Protein AF-0000000080670006 (afdb_homodimer)

Radius of gyration: 18.76 Å; Cα contacts (8 Å, |Δi|>4): 335; chains: 2; bounding box: 31×51×43 Å

Nearest PDB structures (foldseek):
  4nzm-assembly1_A  TM=7.160E-01  e=1.626E-05  Homo sapiens
  3pt6-assembly1_A  TM=3.285E-01  e=5.096E+00  Mus musculus
  4nzm-assembly1_A  TM=7.163E-01  e=2.096E-05  Homo sapiens
  3pt6-assembly1_A  TM=3.285E-01  e=4.769E+00  Mus musculus

Solvent-accessible surface area (backbone atoms only — not comparable to full-atom values): 10407 Å² total; per-residue (Å²): 114,93,53,75,86,59,72,76,62,48,29,33,36,28,40,61,58,58,43,67,51,65,33,30,46,64,52,44,51,48,52,35,51,77,69,70,44,92,63,44,61,66,39,75,42,38,47,88,44,87,97,43,78,61,49,50,73,49,83,55,96,61,31,36,27,46,68,82,42,78,45,52,56,50,30,33,39,31,44,37,41,56,83,49,80,70,64,46,77,43,114,116,100,51,79,79,61,71,75,62,46,31,32,38,27,40,61,58,59,43,67,53,64,33,30,45,64,52,45,50,48,53,34,51,76,68,69,42,91,62,43,60,65,40,76,43,37,48,88,44,89,98,43,77,60,50,50,73,49,82,55,95,61,33,36,27,47,68,81,42,75,46,52,54,50,32,32,40,32,44,38,41,54,84,49,81,72,64,46,77,44,113

Structure (mmCIF, N/CA/C/O backbone):
data_AF-0000000080670006-model_v1
#
loop_
_entity.id
_entity.type
_entity.pdbx_description
1 polymer 'Uncharacterized protein'
#
loop_
_atom_site.group_PDB
_atom_site.id
_atom_site.type_symbol
_atom_site.label_atom_id
_atom_site.label_alt_id
_atom_site.label_comp_id
_atom_site.label_asym_id
_atom_site.label_entity_id
_atom_site.label_seq_id
_atom_site.pdbx_PDB_ins_code
_atom_site.Cartn_x
_atom_site.Cartn_y
_atom_site.Cartn_z
_atom_site.occupancy
_atom_site.B_iso_or_equiv
_atom_site.auth_seq_id
_atom_site.auth_comp_id
_atom_site.auth_asym_id
_atom_site.auth_atom_id
_atom_site.pdbx_PDB_model_num
ATOM 1 N N . ALA A 1 1 ? 10.094 -16.891 -19.219 1 38.69 1 ALA A N 1
ATOM 2 C CA . ALA A 1 1 ? 9.969 -17.719 -18.016 1 38.69 1 ALA A CA 1
ATOM 3 C C . ALA A 1 1 ? 9.977 -16.859 -16.75 1 38.69 1 ALA A C 1
ATOM 5 O O . ALA A 1 1 ? 10.508 -15.734 -16.766 1 38.69 1 ALA A O 1
ATOM 6 N N . ILE A 1 2 ? 8.773 -16.656 -16.031 1 47.5 2 ILE A N 1
ATOM 7 C CA . ILE A 1 2 ? 9.055 -16.172 -14.672 1 47.5 2 ILE A CA 1
ATOM 8 C C . ILE A 1 2 ? 10.438 -16.641 -14.234 1 47.5 2 ILE A C 1
ATOM 10 O O . ILE A 1 2 ? 10.648 -17.828 -14 1 47.5 2 ILE A O 1
ATOM 14 N N . GLU A 1 3 ? 11.312 -16.391 -15.258 1 45.56 3 GLU A N 1
ATOM 15 C CA . GLU A 1 3 ? 12.641 -17 -15.164 1 45.56 3 GLU A CA 1
ATOM 16 C C . GLU A 1 3 ? 12.93 -17.469 -13.742 1 45.56 3 GLU A C 1
ATOM 18 O O . GLU A 1 3 ? 12.211 -17.125 -12.805 1 45.56 3 GLU A O 1
ATOM 23 N N . TYR A 1 4 ? 14.523 -17.406 -13.602 1 36.16 4 TYR A N 1
ATOM 24 C CA . TYR A 1 4 ? 15.344 -17.969 -12.539 1 36.16 4 TYR A CA 1
ATOM 25 C C . TYR A 1 4 ? 14.742 -17.672 -11.172 1 36.16 4 TYR A C 1
ATOM 27 O O . TYR A 1 4 ? 14.055 -16.656 -10.992 1 36.16 4 TYR A O 1
ATOM 35 N N . ALA A 1 5 ? 14.578 -18.594 -10.289 1 42.81 5 ALA A N 1
ATOM 36 C CA . ALA A 1 5 ? 14.289 -18.578 -8.859 1 42.81 5 ALA A CA 1
ATOM 37 C C . ALA A 1 5 ? 14.758 -17.266 -8.219 1 42.81 5 ALA A C 1
ATOM 39 O O . ALA A 1 5 ? 15.961 -17.031 -8.07 1 42.81 5 ALA A O 1
ATOM 40 N N . LYS A 1 6 ? 14.227 -16.156 -8.75 1 47.59 6 LYS A N 1
ATOM 41 C CA . LYS A 1 6 ? 14.391 -15.078 -7.766 1 47.59 6 LYS A CA 1
ATOM 42 C C . LYS A 1 6 ? 14.406 -15.641 -6.344 1 47.59 6 LYS A C 1
ATOM 44 O O . LYS A 1 6 ? 13.781 -16.672 -6.07 1 47.59 6 LYS A O 1
ATOM 49 N N . LEU A 1 7 ? 15.18 -15.07 -5.621 1 51.19 7 LEU A N 1
ATOM 50 C CA . LEU A 1 7 ? 15.32 -15.484 -4.23 1 51.19 7 LEU A CA 1
ATOM 51 C C . LEU A 1 7 ? 13.961 -15.828 -3.625 1 51.19 7 LEU A C 1
ATOM 53 O O . LEU A 1 7 ? 12.93 -15.344 -4.098 1 51.19 7 LEU A O 1
ATOM 57 N N . ARG A 1 8 ? 13.867 -16.859 -2.775 1 61.69 8 ARG A N 1
ATOM 58 C CA . ARG A 1 8 ? 13.023 -17.562 -1.811 1 61.69 8 ARG A CA 1
ATOM 59 C C . ARG A 1 8 ? 11.992 -16.625 -1.196 1 61.69 8 ARG A C 1
ATOM 61 O O . ARG A 1 8 ? 11.273 -17 -0.271 1 61.69 8 ARG A O 1
ATOM 68 N N . GLN A 1 9 ? 11.867 -15.445 -1.833 1 79.12 9 GLN A N 1
ATOM 69 C CA . GLN A 1 9 ? 10.906 -14.633 -1.09 1 79.12 9 GLN A CA 1
ATOM 70 C C . GLN A 1 9 ? 9.531 -14.664 -1.751 1 79.12 9 GLN A C 1
ATOM 72 O O . GLN A 1 9 ? 9.43 -14.609 -2.979 1 79.12 9 GLN A O 1
ATOM 77 N N . PRO A 1 10 ? 8.547 -14.836 -1.015 1 90.62 10 PRO A N 1
ATOM 78 C CA . PRO A 1 10 ? 7.172 -14.844 -1.525 1 90.62 10 PRO A CA 1
ATOM 79 C C . PRO A 1 10 ? 6.797 -13.539 -2.223 1 90.62 10 PRO A C 1
ATOM 81 O O . PRO A 1 10 ? 7.395 -12.492 -1.952 1 90.62 10 PRO A O 1
ATOM 84 N N . TYR A 1 11 ? 5.875 -13.617 -3.156 1 92.81 11 TYR A N 1
ATOM 85 C CA . TYR A 1 11 ? 5.402 -12.445 -3.875 1 92.81 11 TYR A CA 1
ATOM 86 C C . TYR A 1 11 ? 3.936 -12.594 -4.258 1 92.81 11 TYR A C 1
ATOM 88 O O . TYR A 1 11 ? 3.33 -13.641 -4.031 1 92.81 11 TYR A O 1
ATOM 96 N N . ILE A 1 12 ? 3.387 -11.469 -4.75 1 92.94 12 ILE A N 1
ATOM 97 C CA . ILE A 1 12 ? 1.998 -11.43 -5.191 1 92.94 12 ILE A CA 1
ATOM 98 C C . ILE A 1 12 ? 1.943 -11.188 -6.699 1 92.94 12 ILE A C 1
ATOM 100 O O . ILE A 1 12 ? 2.744 -10.43 -7.242 1 92.94 12 ILE A O 1
ATOM 104 N N . ILE A 1 13 ? 1.002 -11.914 -7.305 1 92.56 13 ILE A N 1
ATOM 105 C CA . ILE A 1 13 ? 0.663 -11.672 -8.703 1 92.56 13 ILE A CA 1
ATOM 106 C C . ILE A 1 13 ? -0.721 -11.039 -8.797 1 92.56 13 ILE A C 1
ATOM 108 O O . ILE A 1 13 ? -1.668 -11.5 -8.156 1 92.56 13 ILE A O 1
ATOM 112 N N . ASN A 1 14 ? -0.832 -9.953 -9.469 1 92.5 14 ASN A N 1
ATOM 113 C CA . ASN A 1 14 ? -2.178 -9.422 -9.648 1 92.5 14 ASN A CA 1
ATOM 114 C C . ASN A 1 14 ? -2.354 -8.797 -11.031 1 92.5 14 ASN A C 1
ATOM 116 O O . ASN A 1 14 ? -1.371 -8.469 -11.695 1 92.5 14 ASN A O 1
ATOM 120 N N . ASN A 1 15 ? -3.572 -8.82 -11.492 1 88.38 15 ASN A N 1
ATOM 121 C CA . ASN A 1 15 ? -3.881 -8.156 -12.75 1 88.38 15 ASN A CA 1
ATOM 122 C C . ASN A 1 15 ? -3.709 -6.648 -12.656 1 88.38 15 ASN A C 1
ATOM 124 O O . ASN A 1 15 ? -3.557 -6.105 -11.555 1 88.38 15 ASN A O 1
ATOM 128 N N . LEU A 1 16 ? -3.697 -6.004 -13.797 1 84.25 16 LEU A N 1
ATOM 129 C CA . LEU A 1 16 ? -3.473 -4.566 -13.836 1 84.25 16 LEU A CA 1
ATOM 130 C C . LEU A 1 16 ? -4.738 -3.807 -13.445 1 84.25 16 LEU A C 1
ATOM 132 O O . LEU A 1 16 ? -4.668 -2.658 -13.008 1 84.25 16 LEU A O 1
ATOM 136 N N . GLU A 1 17 ? -5.789 -4.551 -13.555 1 81.25 17 GLU A N 1
ATOM 137 C CA . GLU A 1 17 ? -7.047 -3.883 -13.242 1 81.25 17 GLU A CA 1
ATOM 138 C C . GLU A 1 17 ? -7.113 -3.504 -11.766 1 81.25 17 GLU A C 1
ATOM 140 O O . GLU A 1 17 ? -6.75 -4.297 -10.891 1 81.25 17 GLU A O 1
ATOM 145 N N . ARG A 1 18 ? -7.523 -2.354 -11.398 1 80.31 18 ARG A N 1
ATOM 146 C CA . ARG A 1 18 ? -7.73 -1.846 -10.047 1 80.31 18 ARG A CA 1
ATOM 147 C C . ARG A 1 18 ? -6.402 -1.679 -9.312 1 80.31 18 ARG A C 1
ATOM 149 O O . ARG A 1 18 ? -6.379 -1.339 -8.133 1 80.31 18 ARG A O 1
ATOM 156 N N . GLN A 1 19 ? -5.32 -2.082 -9.992 1 80 19 GLN A N 1
ATOM 157 C CA . GLN A 1 19 ? -4 -1.913 -9.391 1 80 19 GLN A CA 1
ATOM 158 C C . GLN A 1 19 ? -3.732 -0.449 -9.055 1 80 19 GLN A C 1
ATOM 160 O O . GLN A 1 19 ? -3.221 -0.138 -7.977 1 80 19 GLN A O 1
ATOM 165 N N . TYR A 1 20 ? -4.246 0.38 -9.844 1 75.75 20 TYR A N 1
ATOM 166 C CA . TYR A 1 20 ? -3.906 1.795 -9.734 1 75.75 20 TYR A CA 1
ATOM 167 C C . TYR A 1 20 ? -4.617 2.434 -8.547 1 75.75 20 TYR A C 1
ATOM 169 O O . TYR A 1 20 ? -4.125 3.408 -7.973 1 75.75 20 TYR A O 1
ATOM 177 N N . ASP A 1 21 ? -5.711 1.824 -8.148 1 75.56 21 ASP A N 1
ATOM 178 C CA . ASP A 1 21 ? -6.453 2.34 -7 1 75.56 21 ASP A CA 1
ATOM 179 C C . ASP A 1 21 ? -5.668 2.145 -5.703 1 75.56 21 ASP A C 1
ATOM 181 O O . ASP A 1 21 ? -5.801 2.936 -4.766 1 75.56 21 ASP A O 1
ATOM 185 N N . LEU A 1 22 ? -4.859 1.175 -5.762 1 78.5 22 LEU A N 1
ATOM 186 C CA . LEU A 1 22 ? -4.141 0.814 -4.543 1 78.5 22 LEU A CA 1
ATOM 187 C C . LEU A 1 22 ? -2.83 1.586 -4.438 1 78.5 22 LEU A C 1
ATOM 189 O O . LEU A 1 22 ? -2.201 1.604 -3.375 1 78.5 22 LEU A O 1
ATOM 193 N N . LEU A 1 23 ? -2.592 2.373 -5.527 1 79.38 23 LEU A N 1
ATOM 194 C CA . LEU A 1 23 ? -1.33 3.104 -5.539 1 79.38 23 LEU A CA 1
ATOM 195 C C . LEU A 1 23 ? -1.487 4.473 -4.883 1 79.38 23 LEU A C 1
ATOM 197 O O . LEU A 1 23 ? -0.495 5.121 -4.547 1 79.38 23 LEU A O 1
ATOM 201 N N . ASP A 1 24 ? -2.715 4.824 -4.715 1 86.25 24 ASP A N 1
ATOM 202 C CA . ASP A 1 24 ? -3.025 6.094 -4.062 1 86.25 24 ASP A CA 1
ATOM 203 C C . ASP A 1 24 ? -3.432 5.879 -2.607 1 86.25 24 ASP A C 1
ATOM 205 O O . ASP A 1 24 ? -4.516 5.363 -2.33 1 86.25 24 ASP A O 1
ATOM 209 N N . ARG A 1 25 ? -2.648 6.344 -1.81 1 87.5 25 ARG A N 1
ATOM 210 C CA . ARG A 1 25 ? -2.867 6.09 -0.389 1 87.5 25 ARG A CA 1
ATOM 211 C C . ARG A 1 25 ? -4.164 6.734 0.088 1 87.5 25 ARG A C 1
ATOM 213 O O . ARG A 1 25 ? -4.797 6.246 1.025 1 87.5 25 ARG A O 1
ATOM 220 N N . ARG A 1 26 ? -4.605 7.844 -0.497 1 88 26 ARG A N 1
ATOM 221 C CA . ARG A 1 26 ? -5.863 8.469 -0.107 1 88 26 ARG A CA 1
ATOM 222 C C . ARG A 1 26 ? -7.043 7.539 -0.367 1 88 26 ARG A C 1
ATOM 224 O O . ARG A 1 26 ? -7.941 7.418 0.47 1 88 26 ARG A O 1
ATOM 231 N N . THR A 1 27 ? -6.863 6.941 -1.511 1 85.12 27 THR A N 1
ATOM 232 C CA . THR A 1 27 ? -7.926 6.02 -1.891 1 85.12 27 THR A CA 1
ATOM 233 C C . THR A 1 27 ? -7.961 4.816 -0.949 1 85.12 27 THR A C 1
ATOM 235 O O . THR A 1 27 ? -9.031 4.398 -0.508 1 85.12 27 THR A O 1
ATOM 238 N N . VAL A 1 28 ? -6.781 4.297 -0.711 1 84.5 28 VAL A N 1
ATOM 239 C CA . VAL A 1 28 ? -6.715 3.137 0.173 1 84.5 28 VAL A CA 1
ATOM 240 C C . VAL A 1 28 ? -7.301 3.494 1.537 1 84.5 28 VAL A C 1
ATOM 242 O O . VAL A 1 28 ? -8.164 2.779 2.055 1 84.5 28 VAL A O 1
ATOM 245 N N . PHE A 1 29 ? -6.93 4.633 2.096 1 88.88 29 PHE A N 1
ATOM 246 C CA . PHE A 1 29 ? -7.402 5.031 3.416 1 88.88 29 PHE A CA 1
ATOM 247 C C . PHE A 1 29 ? -8.898 5.324 3.389 1 88.88 29 PHE A C 1
ATOM 249 O O . PHE A 1 29 ? -9.609 5.051 4.359 1 88.88 29 PHE A O 1
ATOM 256 N N . LYS A 1 30 ? -9.32 5.949 2.348 1 87.31 30 LYS A N 1
ATOM 257 C CA . LYS A 1 30 ? -10.75 6.211 2.201 1 87.31 30 LYS A CA 1
ATOM 258 C C . LYS A 1 30 ? -11.555 4.914 2.209 1 87.31 30 LYS A C 1
ATOM 260 O O . LYS A 1 30 ? -12.562 4.805 2.91 1 87.31 30 LYS A O 1
ATOM 265 N N . ILE A 1 31 ? -11.102 4.016 1.481 1 82.38 31 ILE A N 1
ATOM 266 C CA . ILE A 1 31 ? -11.789 2.73 1.392 1 82.38 31 ILE A CA 1
ATOM 267 C C . ILE A 1 31 ? -11.812 2.059 2.762 1 82.38 31 ILE A C 1
ATOM 269 O O . ILE A 1 31 ? -12.859 1.588 3.213 1 82.38 31 ILE A O 1
ATOM 273 N N . LEU A 1 32 ? -10.633 2.033 3.414 1 83.94 32 LEU A N 1
ATOM 274 C CA . LEU A 1 32 ? -10.555 1.424 4.738 1 83.94 32 LEU A CA 1
ATOM 275 C C . LEU A 1 32 ? -11.492 2.131 5.715 1 83.94 32 LEU A C 1
ATOM 277 O O . LEU A 1 32 ? -12.203 1.479 6.48 1 83.94 32 LEU A O 1
ATOM 281 N N . SER A 1 33 ? -11.516 3.463 5.629 1 85.5 33 SER A N 1
ATOM 282 C CA . SER A 1 33 ? -12.359 4.258 6.512 1 85.5 33 SER A CA 1
ATOM 283 C C . SER A 1 33 ? -13.836 3.992 6.242 1 85.5 33 SER A C 1
ATOM 285 O O . SER A 1 33 ? -14.609 3.77 7.176 1 85.5 33 SER A O 1
ATOM 287 N N . GLU A 1 34 ? -14.219 4.016 5.043 1 83.94 34 GLU A N 1
ATOM 288 C CA . GLU A 1 34 ? -15.617 3.824 4.664 1 83.94 34 GLU A CA 1
ATOM 289 C C . GLU A 1 34 ? -16.109 2.443 5.082 1 83.94 34 GLU A C 1
ATOM 291 O O . GLU A 1 34 ? -17.297 2.273 5.387 1 83.94 34 GLU A O 1
ATOM 296 N N . GLU A 1 35 ? -15.227 1.562 5.211 1 80.69 35 GLU A N 1
ATOM 297 C CA . GLU A 1 35 ? -15.602 0.194 5.562 1 80.69 35 GLU A CA 1
ATOM 298 C C . GLU A 1 35 ? -15.438 -0.054 7.059 1 80.69 35 GLU A C 1
ATOM 300 O O . GLU A 1 35 ? -15.648 -1.172 7.535 1 80.69 35 GLU A O 1
ATOM 305 N N . GLY A 1 36 ? -14.953 0.961 7.754 1 81.44 36 GLY A N 1
ATOM 306 C CA . GLY A 1 36 ? -14.789 0.855 9.195 1 81.44 36 GLY A CA 1
ATOM 307 C C . GLY A 1 36 ? -13.602 -0.001 9.602 1 81.44 36 GLY A C 1
ATOM 308 O O . GLY A 1 36 ? -13.594 -0.578 10.695 1 81.44 36 GLY A O 1
ATOM 309 N N . ILE A 1 37 ? -12.742 -0.166 8.766 1 79.81 37 ILE A N 1
ATOM 310 C CA . ILE A 1 37 ? -11.555 -0.961 9.047 1 79.81 37 ILE A CA 1
ATOM 311 C C . ILE A 1 37 ? -10.5 -0.09 9.727 1 79.81 37 ILE A C 1
ATOM 313 O O . ILE A 1 37 ? -10.219 1.024 9.281 1 79.81 37 ILE A O 1
ATOM 317 N N . GLU A 1 38 ? -9.883 -0.744 10.672 1 81.81 38 GLU A N 1
ATOM 318 C CA . GLU A 1 38 ? -8.867 0.005 11.406 1 81.81 38 GLU A CA 1
ATOM 319 C C . GLU A 1 38 ? -7.668 0.316 10.523 1 81.81 38 GLU A C 1
ATOM 321 O O . GLU A 1 38 ? -7.219 -0.536 9.75 1 81.81 38 GLU A O 1
ATOM 326 N N . HIS A 1 39 ? -7.203 1.47 10.57 1 87.12 39 HIS A N 1
ATOM 327 C CA . HIS A 1 39 ? -6.051 1.977 9.836 1 87.12 39 HIS A CA 1
ATOM 328 C C . HIS A 1 39 ? -5.367 3.111 10.594 1 87.12 39 HIS A C 1
ATOM 330 O O . HIS A 1 39 ? -5.926 3.641 11.555 1 87.12 39 HIS A O 1
ATOM 336 N N . PRO A 1 40 ? -4.125 3.385 10.188 1 89.38 40 PRO A N 1
ATOM 337 C CA . PRO A 1 40 ? -3.449 4.461 10.914 1 89.38 40 PRO A CA 1
ATOM 338 C C . PRO A 1 40 ? -4.211 5.785 10.859 1 89.38 40 PRO A C 1
ATOM 340 O O . PRO A 1 40 ? -4.75 6.141 9.805 1 89.38 40 PRO A O 1
ATOM 343 N N . ARG A 1 41 ? -4.336 6.344 12.086 1 91.12 41 ARG A N 1
ATOM 344 C CA . ARG A 1 41 ? -4.746 7.742 12.016 1 91.12 41 ARG A CA 1
ATOM 345 C C . ARG A 1 41 ? -3.859 8.531 11.062 1 91.12 41 ARG A C 1
ATOM 347 O O . ARG A 1 41 ? -2.637 8.367 11.062 1 91.12 41 ARG A O 1
ATOM 354 N N . HIS A 1 42 ? -4.562 9.273 10.227 1 94.06 42 HIS A N 1
ATOM 355 C CA . HIS A 1 42 ? -3.754 9.922 9.203 1 94.06 42 HIS A CA 1
ATOM 356 C C . HIS A 1 42 ? -4.328 11.289 8.828 1 94.06 42 HIS A C 1
ATOM 358 O O . HIS A 1 42 ? -5.492 11.578 9.117 1 94.06 42 HIS A O 1
ATOM 364 N N . GLY A 1 43 ? -3.436 12.148 8.32 1 93.31 43 GLY A N 1
ATOM 365 C CA . GLY A 1 43 ? -3.793 13.453 7.805 1 93.31 43 GLY A CA 1
ATOM 366 C C . GLY A 1 43 ? -3.201 13.742 6.438 1 93.31 43 GLY A C 1
ATOM 367 O O . GLY A 1 43 ? -2.057 13.375 6.164 1 93.31 43 GLY A O 1
ATOM 368 N N . TYR A 1 44 ? -4.027 14.328 5.613 1 93.12 44 TYR A N 1
ATOM 369 C CA . TYR A 1 44 ? -3.592 14.711 4.277 1 93.12 44 TYR A CA 1
ATOM 370 C C . TYR A 1 44 ? -3.055 16.141 4.27 1 93.12 44 TYR A C 1
ATOM 372 O O . TYR A 1 44 ? -3.666 17.047 4.848 1 93.12 44 TYR A O 1
ATOM 380 N N . VAL A 1 45 ? -1.884 16.297 3.646 1 93.69 45 VAL A N 1
ATOM 381 C CA . VAL A 1 45 ? -1.274 17.625 3.584 1 93.69 45 VAL A CA 1
ATOM 382 C C . VAL A 1 45 ? -1.132 18.062 2.129 1 93.69 45 VAL A C 1
ATOM 384 O O . VAL A 1 45 ? -0.479 17.375 1.331 1 93.69 45 VAL A O 1
ATOM 387 N N . SER A 1 46 ? -1.771 19.125 1.791 1 91.06 46 SER A N 1
ATOM 388 C CA . SER A 1 46 ? -1.682 19.719 0.461 1 91.06 46 SER A CA 1
ATOM 389 C C . SER A 1 46 ? -1.434 21.219 0.543 1 91.06 46 SER A C 1
ATOM 391 O O . SER A 1 46 ? -2.008 21.906 1.394 1 91.06 46 SER A O 1
ATOM 393 N N . ARG A 1 47 ? -0.492 21.672 -0.266 1 86.38 47 ARG A N 1
ATOM 394 C CA . ARG A 1 47 ? -0.171 23.094 -0.293 1 86.38 47 ARG A CA 1
ATOM 395 C C . ARG A 1 47 ? 0.042 23.578 -1.723 1 86.38 47 ARG A C 1
ATOM 397 O O . ARG A 1 47 ? 0.725 22.922 -2.512 1 86.38 47 ARG A O 1
ATOM 404 N N . GLY A 1 48 ? -0.522 24.719 -2.035 1 82.5 48 GLY A N 1
ATOM 405 C CA . GLY A 1 48 ? -0.284 25.359 -3.318 1 82.5 48 GLY A CA 1
ATOM 406 C C . GLY A 1 48 ? -0.974 24.656 -4.473 1 82.5 48 GLY A C 1
ATOM 407 O O . GLY A 1 48 ? -0.599 24.844 -5.633 1 82.5 48 GLY A O 1
ATOM 408 N N . ARG A 1 49 ? -1.735 23.75 -4.219 1 82.06 49 ARG A N 1
ATOM 409 C CA . ARG A 1 49 ? -2.441 23.062 -5.297 1 82.06 49 ARG A CA 1
ATOM 410 C C . ARG A 1 49 ? -3.666 23.859 -5.742 1 82.06 49 ARG A C 1
ATOM 412 O O . ARG A 1 49 ? -4.395 24.406 -4.906 1 82.06 49 ARG A O 1
ATOM 419 N N . PRO A 1 50 ? -3.795 23.703 -7.113 1 82.69 50 PRO A N 1
ATOM 420 C CA . PRO A 1 50 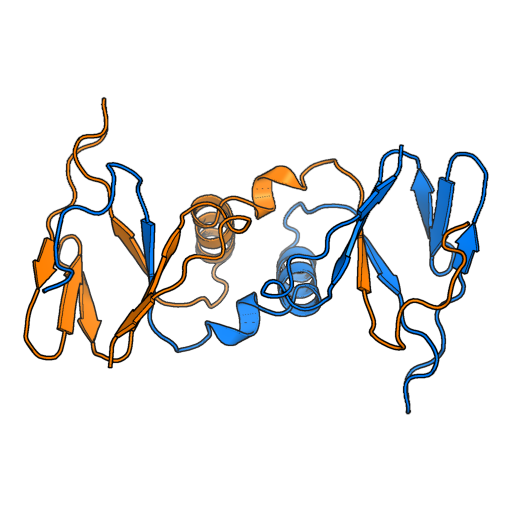? -4.973 24.406 -7.625 1 82.69 50 PRO A CA 1
ATOM 421 C C . PRO A 1 50 ? -6.281 23.734 -7.223 1 82.69 50 PRO A C 1
ATOM 423 O O . PRO A 1 50 ? -6.363 22.516 -7.18 1 82.69 50 PRO A O 1
ATOM 426 N N . ASN A 1 51 ? -7.188 24.469 -6.648 1 85.88 51 ASN A N 1
ATOM 427 C CA . ASN A 1 51 ? -8.555 24.016 -6.402 1 85.88 51 ASN A CA 1
ATOM 428 C C . ASN A 1 51 ? -8.672 23.25 -5.082 1 85.88 51 ASN A C 1
ATOM 430 O O . ASN A 1 51 ? -9.641 22.531 -4.859 1 85.88 51 ASN A O 1
ATOM 434 N N . GLU A 1 52 ? -7.535 23.172 -4.492 1 82.06 52 GLU A N 1
ATOM 435 C CA . GLU A 1 52 ? -7.598 22.594 -3.15 1 82.06 52 GLU A CA 1
ATOM 436 C C . GLU A 1 52 ? -7.113 23.594 -2.102 1 82.06 52 GLU A C 1
ATOM 438 O O . GLU A 1 52 ? -6.086 24.25 -2.291 1 82.06 52 GLU A O 1
ATOM 443 N N . PRO A 1 53 ? -7.918 23.703 -1.163 1 88.81 53 PRO A N 1
ATOM 444 C CA . PRO A 1 53 ? -7.434 24.594 -0.107 1 88.81 53 PRO A CA 1
ATOM 445 C C . PRO A 1 53 ? -6.137 24.094 0.53 1 88.81 53 PRO A C 1
ATOM 447 O O . PRO A 1 53 ? -5.914 22.891 0.638 1 88.81 53 PRO A O 1
ATOM 450 N N . ASP A 1 54 ? -5.301 25.016 0.933 1 91.31 54 ASP A N 1
ATOM 451 C CA . ASP A 1 54 ? -4.062 24.672 1.626 1 91.31 54 ASP A CA 1
ATOM 452 C C . ASP A 1 54 ? -4.348 24.062 2.99 1 91.31 54 ASP A C 1
ATOM 454 O O . ASP A 1 54 ? -5.273 24.469 3.689 1 91.31 54 ASP A O 1
ATOM 458 N N . THR A 1 55 ? -3.59 23.078 3.262 1 93.94 55 THR A N 1
ATOM 459 C CA . THR A 1 55 ? -3.668 22.469 4.582 1 93.94 55 THR A CA 1
ATOM 460 C C . THR A 1 55 ? -3.051 23.375 5.641 1 93.94 55 THR A C 1
ATOM 462 O O . THR A 1 55 ? -2.002 23.984 5.41 1 93.94 55 THR A O 1
ATOM 465 N N . GLU A 1 56 ? -3.691 23.5 6.766 1 93.62 56 GLU A N 1
ATOM 466 C CA . GLU A 1 56 ? -3.09 24.188 7.902 1 93.62 56 GLU A CA 1
ATOM 467 C C . GLU A 1 56 ? -2.152 23.266 8.68 1 93.62 56 GLU A C 1
ATOM 469 O O . GLU A 1 56 ? -2.592 22.266 9.25 1 93.62 56 GLU A O 1
ATOM 474 N N . LEU A 1 57 ? -0.938 23.641 8.594 1 92.75 57 LEU A N 1
ATOM 475 C CA . LEU A 1 57 ? 0.084 22.844 9.266 1 92.75 57 LEU A CA 1
ATOM 476 C C . LEU A 1 57 ? 0.755 23.641 10.375 1 92.75 57 LEU A C 1
ATOM 478 O O . LEU A 1 57 ? 1.236 24.75 10.141 1 92.75 57 LEU A O 1
ATOM 482 N N . VAL A 1 58 ? 0.737 23.125 11.625 1 93.94 58 VAL A N 1
ATOM 483 C CA . VAL A 1 58 ? 1.451 23.734 12.75 1 93.94 58 VAL A CA 1
ATOM 484 C C . VAL A 1 58 ? 2.445 22.719 13.32 1 93.94 58 VAL A C 1
ATOM 486 O O . VAL A 1 58 ? 2.059 21.641 13.75 1 93.94 58 VAL A O 1
ATOM 489 N N . GLU A 1 59 ? 3.701 23.016 13.297 1 91.94 59 GLU A N 1
ATOM 490 C CA . GLU A 1 59 ? 4.75 22.125 13.781 1 91.94 59 GLU A CA 1
ATOM 491 C C . GLU A 1 59 ? 5.199 22.5 15.188 1 91.94 59 GLU A C 1
ATOM 493 O O . GLU A 1 59 ? 5.457 23.672 15.469 1 91.94 59 GLU A O 1
ATOM 498 N N . HIS A 1 60 ? 5.168 21.531 16.031 1 93.94 60 HIS A N 1
ATOM 499 C CA . HIS A 1 60 ? 5.699 21.688 17.375 1 93.94 60 HIS A CA 1
ATOM 500 C C . HIS A 1 60 ? 6.891 20.75 17.594 1 93.94 60 HIS A C 1
ATOM 502 O O . HIS A 1 60 ? 7.281 20.016 16.703 1 93.94 60 HIS A O 1
ATOM 508 N N . ALA A 1 61 ? 7.52 20.875 18.797 1 93.19 61 ALA A N 1
ATOM 509 C CA . ALA A 1 61 ? 8.711 20.094 19.109 1 93.19 61 ALA A CA 1
ATOM 510 C C . ALA A 1 61 ? 8.391 18.594 19.141 1 93.19 61 ALA A C 1
ATOM 512 O O . ALA A 1 61 ? 9.18 17.781 18.656 1 93.19 61 ALA A O 1
ATOM 513 N N . ASP A 1 62 ? 7.16 18.234 19.625 1 95.31 62 ASP A N 1
ATOM 514 C CA . ASP A 1 62 ? 6.883 16.828 19.891 1 95.31 62 ASP A CA 1
ATOM 515 C C . ASP A 1 62 ? 5.676 16.359 19.078 1 95.31 62 ASP A C 1
ATOM 517 O O . ASP A 1 62 ? 5.281 15.188 19.172 1 95.31 62 ASP A O 1
ATOM 521 N N . HIS A 1 63 ? 5.125 17.297 18.359 1 95.88 63 HIS A N 1
ATOM 522 C CA . HIS A 1 63 ? 3.959 16.906 17.578 1 95.88 63 HIS A CA 1
ATOM 523 C C . HIS A 1 63 ? 3.73 17.875 16.406 1 95.88 63 HIS A C 1
ATOM 525 O O . HIS A 1 63 ? 4.387 18.906 16.312 1 95.88 63 HIS A O 1
ATOM 531 N N . ILE A 1 64 ? 2.861 17.422 15.461 1 94.75 64 ILE A N 1
ATOM 532 C CA . ILE A 1 64 ? 2.404 18.281 14.375 1 94.75 64 ILE A CA 1
ATOM 533 C C . ILE A 1 64 ? 0.879 18.312 14.352 1 94.75 64 ILE A C 1
ATOM 535 O O . ILE A 1 64 ? 0.222 17.375 14.797 1 94.75 64 ILE A O 1
ATOM 539 N N . GLU A 1 65 ? 0.395 19.406 13.938 1 95.25 65 GLU A N 1
ATOM 540 C CA . GLU A 1 65 ? -1.044 19.547 13.734 1 95.25 65 GLU A CA 1
ATOM 541 C C . GLU A 1 65 ? -1.385 19.719 12.258 1 95.25 65 GLU A C 1
ATOM 543 O O . GLU A 1 65 ? -0.837 20.594 11.586 1 95.25 65 GLU A O 1
ATOM 548 N N . VAL A 1 66 ? -2.268 18.828 11.797 1 94.75 66 VAL A N 1
ATOM 549 C CA . VAL A 1 66 ? -2.73 18.891 10.414 1 94.75 66 VAL A CA 1
ATOM 550 C C . VAL A 1 66 ? -4.23 19.156 10.375 1 94.75 66 VAL A C 1
ATOM 552 O O . VAL A 1 66 ? -5.035 18.266 10.68 1 94.75 66 VAL A O 1
ATOM 555 N N . ASN A 1 67 ? -4.5 20.375 9.922 1 94.56 67 ASN A N 1
ATOM 556 C CA . ASN A 1 67 ? -5.891 20.797 9.93 1 94.56 67 ASN A CA 1
ATOM 557 C C . ASN A 1 67 ? -6.543 20.547 11.289 1 94.56 67 ASN A C 1
ATOM 559 O O . ASN A 1 67 ? -7.648 20.016 11.359 1 94.56 67 ASN A O 1
ATOM 563 N N . GLY A 1 68 ? -5.852 20.812 12.258 1 94.31 68 GLY A N 1
ATOM 564 C CA . GLY A 1 68 ? -6.379 20.75 13.609 1 94.31 68 GLY A CA 1
ATOM 565 C C . GLY A 1 68 ? -6.195 19.391 14.258 1 94.31 68 GLY A C 1
ATOM 566 O O . GLY A 1 68 ? -6.402 19.25 15.469 1 94.31 68 GLY A O 1
ATOM 567 N N . GLU A 1 69 ? -5.859 18.422 13.461 1 94.75 69 GLU A N 1
ATOM 568 C CA . GLU A 1 69 ? -5.613 17.094 14.016 1 94.75 69 GLU A CA 1
ATOM 569 C C . GLU A 1 69 ? -4.168 16.953 14.484 1 94.75 69 GLU A C 1
ATOM 571 O O . GLU A 1 69 ? -3.236 17.266 13.742 1 94.75 69 GLU A O 1
ATOM 576 N N . VAL A 1 70 ? -4.012 16.391 15.695 1 96.12 70 VAL A N 1
ATOM 577 C CA . VAL A 1 70 ? -2.689 16.328 16.312 1 96.12 70 VAL A CA 1
ATOM 578 C C . VAL A 1 70 ? -2.062 14.961 16.047 1 96.12 70 VAL A C 1
ATOM 580 O O . VAL A 1 70 ? -2.707 13.93 16.266 1 96.12 70 VAL A O 1
ATOM 583 N N . PHE A 1 71 ? -0.843 14.945 15.656 1 95.25 71 PHE A N 1
ATOM 584 C CA . PHE A 1 71 ? -0.029 13.75 15.5 1 95.25 71 PHE A CA 1
ATOM 585 C C . PHE A 1 71 ? 1.246 13.844 16.328 1 95.25 71 PHE A C 1
ATOM 587 O O . PHE A 1 71 ? 2.141 14.633 16.016 1 95.25 71 PHE A O 1
ATOM 594 N N . ASN A 1 72 ? 1.313 13.016 17.312 1 95.5 72 ASN A N 1
ATOM 595 C CA . ASN A 1 72 ? 2.498 13.016 18.172 1 95.5 72 ASN A CA 1
ATOM 596 C C . ASN A 1 72 ? 3.633 12.203 17.547 1 95.5 72 ASN A C 1
ATOM 598 O O . ASN A 1 72 ? 3.387 11.242 16.812 1 95.5 72 ASN A O 1
ATOM 602 N N . LYS A 1 73 ? 4.902 12.648 17.938 1 93.25 73 LYS A N 1
ATOM 603 C CA . LYS A 1 73 ? 6.043 11.812 17.578 1 93.25 73 LYS A CA 1
ATOM 604 C C . LYS A 1 73 ? 6.039 10.5 18.359 1 93.25 73 LYS A C 1
ATOM 606 O O . LYS A 1 73 ? 5.664 10.477 19.531 1 93.25 73 LYS A O 1
ATOM 611 N N . PRO A 1 74 ? 6.426 9.531 17.719 1 92.38 74 PRO A N 1
ATOM 612 C CA . PRO A 1 74 ? 6.895 9.516 16.328 1 92.38 74 PRO A CA 1
ATOM 613 C C . PRO A 1 74 ? 5.754 9.461 15.32 1 92.38 74 PRO A C 1
ATOM 615 O O . PRO A 1 74 ? 4.695 8.898 15.609 1 92.38 74 PRO A O 1
ATOM 618 N N . PHE A 1 75 ? 5.84 10.078 14.172 1 93.38 75 PHE A N 1
ATOM 619 C CA . PHE A 1 75 ? 4.91 9.953 13.055 1 93.38 75 PHE A CA 1
ATOM 620 C C . PHE A 1 75 ? 5.664 9.836 11.734 1 93.38 75 PHE A C 1
ATOM 622 O O . PHE A 1 75 ? 6.887 10.016 11.695 1 93.38 75 PHE A O 1
ATOM 629 N N . VAL A 1 76 ? 4.961 9.5 10.656 1 91.81 76 VAL A N 1
ATOM 630 C CA . VAL A 1 76 ? 5.594 9.266 9.359 1 91.81 76 VAL A CA 1
ATOM 631 C C . VAL A 1 76 ? 4.938 10.141 8.297 1 91.81 76 VAL A C 1
ATOM 633 O O . VAL A 1 76 ? 3.721 10.336 8.305 1 91.81 76 VAL A O 1
ATOM 636 N N . GLU A 1 77 ? 5.785 10.703 7.543 1 90.62 77 GLU A N 1
ATOM 637 C CA . GLU A 1 77 ? 5.379 11.398 6.328 1 90.62 77 GLU A CA 1
ATOM 638 C C . GLU A 1 77 ? 5.594 10.523 5.094 1 90.62 77 GLU A C 1
ATOM 640 O O . GLU A 1 77 ? 6.707 10.047 4.852 1 90.62 77 GLU A O 1
ATOM 645 N N . LYS A 1 78 ? 4.52 10.367 4.312 1 89.88 78 LYS A N 1
ATOM 646 C CA . LYS A 1 78 ? 4.582 9.531 3.117 1 89.88 78 LYS A CA 1
ATOM 647 C C . LYS A 1 78 ? 3.992 10.25 1.909 1 89.88 78 LYS A C 1
ATOM 649 O O . LYS A 1 78 ? 2.984 10.945 2.027 1 89.88 78 LYS A O 1
ATOM 654 N N . PRO A 1 79 ? 4.629 10.039 0.736 1 90.19 79 PRO A N 1
ATOM 655 C CA . PRO A 1 79 ? 3.961 10.547 -0.462 1 90.19 79 PRO A CA 1
ATOM 656 C C . PRO A 1 79 ? 2.59 9.906 -0.688 1 90.19 79 PRO A C 1
ATOM 658 O O . PRO A 1 79 ? 2.307 8.836 -0.149 1 90.19 79 PRO A O 1
ATOM 661 N N . ILE A 1 80 ? 1.74 10.57 -1.428 1 90.25 80 ILE A N 1
ATOM 662 C CA . ILE A 1 80 ? 0.41 10.055 -1.732 1 90.25 80 ILE A CA 1
ATOM 663 C C . ILE A 1 80 ? 0.529 8.766 -2.537 1 90.25 80 ILE A C 1
ATOM 665 O O . ILE A 1 80 ? -0.171 7.789 -2.26 1 90.25 80 ILE A O 1
ATOM 669 N N . SER A 1 81 ? 1.484 8.844 -3.479 1 85.69 81 SER A N 1
ATOM 670 C CA . SER A 1 81 ? 1.712 7.648 -4.289 1 85.69 81 SER A CA 1
ATOM 671 C C . SER A 1 81 ? 2.506 6.602 -3.516 1 85.69 81 SER A C 1
ATOM 673 O O . SER A 1 81 ? 3.594 6.883 -3.012 1 85.69 81 SER A O 1
ATOM 675 N N . SER A 1 82 ? 2.008 5.426 -3.535 1 83.56 82 SER A N 1
ATOM 676 C CA . SER A 1 82 ? 2.689 4.34 -2.84 1 83.56 82 SER A CA 1
ATOM 677 C C . SER A 1 82 ? 3.91 3.865 -3.621 1 83.56 82 SER A C 1
ATOM 679 O O . SER A 1 82 ? 4.754 3.146 -3.084 1 83.56 82 SER A O 1
ATOM 681 N N . GLU A 1 83 ? 4.004 4.289 -4.789 1 77.44 83 GLU A N 1
ATOM 682 C CA . GLU A 1 83 ? 5.16 3.932 -5.605 1 77.44 83 GLU A CA 1
ATOM 683 C C . GLU A 1 83 ? 6.359 4.82 -5.289 1 77.44 83 GLU A C 1
ATOM 685 O O . GLU A 1 83 ? 7.484 4.527 -5.699 1 77.44 83 GLU A O 1
ATOM 690 N N . ASP A 1 84 ? 6.031 5.949 -4.77 1 81.31 84 ASP A N 1
ATOM 691 C CA . ASP A 1 84 ? 7.078 6.852 -4.297 1 81.31 84 ASP A CA 1
ATOM 692 C C . ASP A 1 84 ? 7.516 6.488 -2.881 1 81.31 84 ASP A C 1
ATOM 694 O O . ASP A 1 84 ? 6.734 6.594 -1.936 1 81.31 84 ASP A O 1
ATOM 698 N N . HIS A 1 85 ? 8.75 6.09 -2.658 1 77.56 85 HIS A N 1
ATOM 699 C CA . HIS A 1 85 ? 9.203 5.516 -1.396 1 77.56 85 HIS A CA 1
ATOM 700 C C . HIS A 1 85 ? 9.992 6.531 -0.576 1 77.56 85 HIS A C 1
ATOM 702 O O . HIS A 1 85 ? 10.852 6.16 0.225 1 77.56 85 HIS A O 1
ATOM 708 N N . ASN A 1 86 ? 9.742 7.73 -0.862 1 82.44 86 ASN A N 1
ATOM 709 C CA . ASN A 1 86 ? 10.359 8.773 -0.052 1 82.44 86 ASN A CA 1
ATOM 710 C C . ASN A 1 86 ? 9.594 9 1.249 1 82.44 86 ASN A C 1
ATOM 712 O O . ASN A 1 86 ? 8.867 9.984 1.382 1 82.44 86 ASN A O 1
ATOM 716 N N . VAL A 1 87 ? 9.828 8.172 2.256 1 84.88 87 VAL A N 1
ATOM 717 C CA . VAL A 1 87 ? 9.148 8.188 3.547 1 84.88 87 VAL A CA 1
ATOM 718 C C . VAL A 1 87 ? 10.055 8.82 4.602 1 84.88 87 VAL A C 1
ATOM 720 O O . VAL A 1 87 ? 11.242 8.5 4.68 1 84.88 87 VAL A O 1
ATOM 723 N N . TYR A 1 88 ? 9.531 9.719 5.344 1 87.5 88 TYR A N 1
ATOM 724 C CA . TYR A 1 88 ? 10.281 10.375 6.414 1 87.5 88 TYR A CA 1
ATOM 725 C C . TYR A 1 88 ? 9.672 10.062 7.777 1 87.5 88 TYR A C 1
ATOM 727 O O . TYR A 1 88 ? 8.461 10.18 7.965 1 87.5 88 TYR A O 1
ATOM 735 N N . ILE A 1 89 ? 10.477 9.625 8.703 1 88.25 89 ILE A N 1
ATOM 736 C CA . ILE A 1 89 ? 10.031 9.336 10.062 1 88.25 89 ILE A CA 1
ATOM 737 C C . ILE A 1 89 ? 10.516 10.43 11.008 1 88.25 89 ILE A C 1
ATOM 739 O O . ILE A 1 89 ? 11.688 10.82 10.977 1 88.25 89 ILE A O 1
ATOM 743 N N . TYR A 1 90 ? 9.617 10.844 11.805 1 90 90 TYR A N 1
ATOM 744 C CA . TYR A 1 90 ? 9.938 11.898 12.766 1 90 90 TYR A CA 1
ATOM 745 C C . TYR A 1 90 ? 9.844 11.383 14.195 1 90 90 TYR A C 1
ATOM 747 O O . TYR A 1 90 ? 8.781 10.938 14.633 1 90 90 TYR A O 1
ATOM 755 N N . TYR A 1 91 ? 10.969 11.461 14.859 1 91.12 91 TYR A N 1
ATOM 756 C CA . TYR A 1 91 ? 11.047 11.016 16.25 1 91.12 91 TYR A CA 1
ATOM 757 C C . TYR A 1 91 ? 11.117 12.203 17.203 1 91.12 91 TYR A C 1
ATOM 759 O O . TYR A 1 91 ? 11.625 13.266 16.844 1 91.12 91 TYR A O 1
ATOM 767 N N . ALA B 1 1 ? 12.367 21.297 11.461 1 38.22 1 ALA B N 1
ATOM 768 C CA . ALA B 1 1 ? 11.336 22.047 10.75 1 38.22 1 ALA B CA 1
ATOM 769 C C . ALA B 1 1 ? 10.805 21.266 9.555 1 38.22 1 ALA B C 1
ATOM 771 O O . ALA B 1 1 ? 11.523 20.438 8.977 1 38.22 1 ALA B O 1
ATOM 772 N N . ILE B 1 2 ? 9.578 20.578 9.672 1 46.75 2 ILE B N 1
ATOM 773 C CA . ILE B 1 2 ? 8.984 20.266 8.383 1 46.75 2 ILE B CA 1
ATOM 774 C C . ILE B 1 2 ? 9.391 21.312 7.355 1 46.75 2 ILE B C 1
ATOM 776 O O . ILE B 1 2 ? 8.688 22.312 7.164 1 46.75 2 ILE B O 1
ATOM 780 N N . GLU B 1 3 ? 10.477 22 7.77 1 44.06 3 GLU B N 1
ATOM 781 C CA . GLU B 1 3 ? 10.82 23.25 7.117 1 44.06 3 GLU B CA 1
ATOM 782 C C . GLU B 1 3 ? 10.492 23.203 5.625 1 44.06 3 GLU B C 1
ATOM 784 O O . GLU B 1 3 ? 9.836 24.109 5.102 1 44.06 3 GLU B O 1
ATOM 789 N N . TYR B 1 4 ? 11.922 23 4.91 1 37.47 4 TYR B N 1
ATOM 790 C CA . TYR B 1 4 ? 12.07 23.438 3.527 1 37.47 4 TYR B CA 1
ATOM 791 C C . TYR B 1 4 ? 10.953 22.891 2.652 1 37.47 4 TYR B C 1
ATOM 793 O O . TYR B 1 4 ? 10.508 21.75 2.85 1 37.47 4 TYR B O 1
ATOM 801 N N . ALA B 1 5 ? 10.109 23.656 2.059 1 43.34 5 ALA B N 1
ATOM 802 C CA . ALA B 1 5 ? 9.102 23.422 1.027 1 43.34 5 ALA B CA 1
ATOM 803 C C . ALA B 1 5 ? 9.484 22.234 0.142 1 43.34 5 ALA B C 1
ATOM 805 O O . ALA B 1 5 ? 10.406 22.328 -0.673 1 43.34 5 ALA B O 1
ATOM 806 N N . LYS B 1 6 ? 9.672 21.062 0.773 1 48.22 6 LYS B N 1
ATOM 807 C CA . LYS B 1 6 ? 9.617 19.969 -0.191 1 48.22 6 LYS B CA 1
ATOM 808 C C . LYS B 1 6 ? 8.664 20.297 -1.34 1 48.22 6 LYS B C 1
ATOM 810 O O . LYS B 1 6 ? 7.707 21.047 -1.164 1 48.22 6 LYS B O 1
ATOM 815 N N . LEU B 1 7 ? 9.094 19.969 -2.404 1 51.59 7 LEU B N 1
ATOM 816 C CA . LEU B 1 7 ? 8.297 20.188 -3.605 1 51.59 7 LEU B CA 1
ATOM 817 C C . LEU B 1 7 ? 6.812 19.969 -3.324 1 51.59 7 LEU B C 1
ATOM 819 O O . LEU B 1 7 ? 6.457 19.219 -2.404 1 51.59 7 LEU B O 1
ATOM 823 N N . ARG B 1 8 ? 5.914 20.844 -3.828 1 61.97 8 ARG B N 1
ATOM 824 C CA . ARG B 1 8 ? 4.492 21.109 -4.059 1 61.97 8 ARG B CA 1
ATOM 825 C C . ARG B 1 8 ? 3.707 19.797 -4.113 1 61.97 8 ARG B C 1
ATOM 827 O O . ARG B 1 8 ? 2.51 19.797 -4.406 1 61.97 8 ARG B O 1
ATOM 834 N N . GLN B 1 9 ? 4.359 18.734 -3.686 1 79.19 9 GLN B N 1
ATOM 835 C CA . GLN B 1 9 ? 3.512 17.562 -3.865 1 79.19 9 GLN B CA 1
ATOM 836 C C . GLN B 1 9 ? 2.83 17.172 -2.557 1 79.19 9 GLN B C 1
ATOM 838 O O . GLN B 1 9 ? 3.445 17.219 -1.49 1 79.19 9 GLN B O 1
ATOM 843 N N . PRO B 1 10 ? 1.604 16.891 -2.615 1 90.62 10 PRO B N 1
ATOM 844 C CA . PRO B 1 10 ? 0.847 16.469 -1.435 1 90.62 10 PRO B CA 1
ATOM 845 C C . PRO B 1 10 ? 1.406 15.203 -0.799 1 90.62 10 PRO B C 1
ATOM 847 O O . PRO B 1 10 ? 2.078 14.414 -1.471 1 90.62 10 PRO B O 1
ATOM 850 N N . TYR B 1 11 ? 1.197 15.062 0.497 1 92.81 11 TYR B N 1
ATOM 851 C CA . TYR B 1 11 ? 1.653 13.883 1.22 1 92.81 11 TYR B CA 1
ATOM 852 C C . TYR B 1 11 ? 0.706 13.547 2.363 1 92.81 11 TYR B C 1
ATOM 854 O O . TYR B 1 11 ? -0.247 14.281 2.629 1 92.81 11 TYR B O 1
ATOM 862 N N . ILE B 1 12 ? 0.963 12.352 2.943 1 92.88 12 ILE B N 1
ATOM 863 C CA . ILE B 1 12 ? 0.176 11.875 4.074 1 92.88 12 ILE B CA 1
ATOM 864 C C . ILE B 1 12 ? 1.057 11.805 5.32 1 92.88 12 ILE B C 1
ATOM 866 O O . ILE B 1 12 ? 2.234 11.445 5.234 1 92.88 12 ILE B O 1
ATOM 870 N N . ILE B 1 13 ? 0.417 12.211 6.418 1 92.56 13 ILE B N 1
ATOM 871 C CA . ILE B 1 13 ? 1.025 12.016 7.73 1 92.56 13 ILE B CA 1
ATOM 872 C C . ILE B 1 13 ? 0.266 10.938 8.5 1 92.56 13 ILE B C 1
ATOM 874 O O . ILE B 1 13 ? -0.966 10.961 8.562 1 92.56 13 ILE B O 1
ATOM 878 N N . ASN B 1 14 ? 0.93 9.961 8.992 1 92.44 14 ASN B N 1
ATOM 879 C CA . ASN B 1 14 ? 0.206 9.008 9.82 1 92.44 14 ASN B CA 1
ATOM 880 C C . ASN B 1 14 ? 1.055 8.531 11 1 92.44 14 ASN B C 1
ATOM 882 O O . ASN B 1 14 ? 2.281 8.656 10.977 1 92.44 14 ASN B O 1
ATOM 886 N N . ASN B 1 15 ? 0.374 8.164 12.039 1 88.31 15 ASN B N 1
ATOM 887 C CA . ASN B 1 15 ? 1.057 7.574 13.18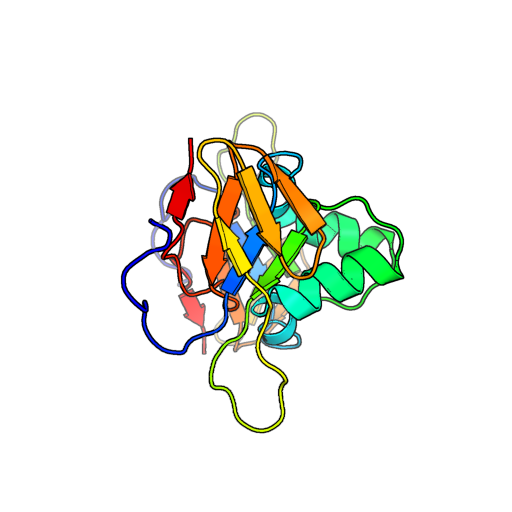8 1 88.31 15 ASN B CA 1
ATOM 888 C C . ASN B 1 15 ? 1.693 6.234 12.828 1 88.31 15 ASN B C 1
ATOM 890 O O . ASN B 1 15 ? 1.395 5.66 11.781 1 88.31 15 ASN B O 1
ATOM 894 N N . LEU B 1 16 ? 2.58 5.785 13.688 1 83.75 16 LEU B N 1
ATOM 895 C CA . LEU B 1 16 ? 3.291 4.539 13.438 1 83.75 16 LEU B CA 1
ATOM 896 C C . LEU B 1 16 ? 2.4 3.336 13.734 1 83.75 16 LEU B C 1
ATOM 898 O O . LEU B 1 16 ? 2.617 2.25 13.188 1 83.75 16 LEU B O 1
ATOM 902 N N . GLU B 1 17 ? 1.407 3.672 14.5 1 80.75 17 GLU B N 1
ATOM 903 C CA . GLU B 1 17 ? 0.528 2.564 14.867 1 80.75 17 GLU B CA 1
ATOM 904 C C . GLU B 1 17 ? -0.208 2.021 13.641 1 80.75 17 GLU B C 1
ATOM 906 O O . GLU B 1 17 ? -0.701 2.793 12.812 1 80.75 17 GLU B O 1
ATOM 911 N N . ARG B 1 18 ? -0.31 0.764 13.422 1 80 18 ARG B N 1
ATOM 912 C CA . ARG B 1 18 ? -1.038 0.067 12.367 1 80 18 ARG B CA 1
ATOM 913 C C . ARG B 1 18 ? -0.389 0.302 11.008 1 80 18 ARG B C 1
ATOM 915 O O . ARG B 1 18 ? -0.922 -0.117 9.977 1 80 18 ARG B O 1
ATOM 922 N N . GLN B 1 19 ? 0.655 1.136 11.023 1 79.38 19 GLN B N 1
ATOM 923 C CA . GLN B 1 19 ? 1.372 1.38 9.773 1 79.38 19 GLN B CA 1
ATOM 924 C C . GLN B 1 19 ? 1.903 0.077 9.18 1 79.38 19 GLN B C 1
ATOM 926 O O . GLN B 1 19 ? 1.797 -0.151 7.973 1 79.38 19 GLN B O 1
ATOM 931 N N . TYR B 1 20 ? 2.258 -0.797 10.023 1 75.25 20 TYR B N 1
ATOM 932 C CA . TYR B 1 20 ? 2.945 -2.004 9.586 1 75.25 20 TYR B CA 1
ATOM 933 C C . TYR B 1 20 ? 1.977 -2.973 8.914 1 75.25 20 TYR B C 1
ATOM 935 O O . TYR B 1 20 ? 2.371 -3.756 8.055 1 75.25 20 TYR B O 1
ATOM 943 N N . ASP B 1 21 ? 0.725 -2.84 9.258 1 75.31 21 ASP B N 1
ATOM 944 C CA . ASP B 1 21 ? -0.29 -3.705 8.664 1 75.31 21 ASP B CA 1
ATOM 945 C C . ASP B 1 21 ? -0.488 -3.379 7.184 1 75.31 21 ASP B C 1
ATOM 947 O O . ASP B 1 21 ? -0.822 -4.262 6.387 1 75.31 21 ASP B O 1
ATOM 951 N N . LEU B 1 22 ? -0.201 -2.184 6.906 1 78.06 22 LEU B N 1
ATOM 952 C CA . LEU B 1 22 ? -0.465 -1.721 5.547 1 78.06 22 LEU B CA 1
ATOM 953 C C . LEU B 1 22 ? 0.738 -1.971 4.645 1 78.06 22 LEU B C 1
ATOM 955 O O . LEU B 1 22 ? 0.631 -1.872 3.418 1 78.06 22 LEU B O 1
ATOM 959 N N . LEU B 1 23 ? 1.814 -2.488 5.32 1 78.94 23 LEU B N 1
ATOM 960 C CA . LEU B 1 23 ? 3.031 -2.707 4.547 1 78.94 23 LEU B CA 1
ATOM 961 C C . LEU B 1 23 ? 3.043 -4.105 3.936 1 78.94 23 LEU B C 1
ATOM 963 O O . LEU B 1 23 ? 3.836 -4.387 3.033 1 78.94 23 LEU B O 1
ATOM 967 N N . ASP B 1 24 ? 2.152 -4.887 4.43 1 86.12 24 ASP B N 1
ATOM 968 C CA . ASP B 1 24 ? 2.014 -6.25 3.92 1 86.12 24 ASP B CA 1
ATOM 969 C C . ASP B 1 24 ? 0.828 -6.359 2.965 1 86.12 24 ASP B C 1
ATOM 971 O O . ASP B 1 24 ? -0.327 -6.309 3.393 1 86.12 24 ASP B O 1
ATOM 975 N N . ARG B 1 25 ? 1.136 -6.609 1.828 1 87.5 25 ARG B N 1
ATOM 976 C CA . ARG B 1 25 ? 0.096 -6.613 0.805 1 87.5 25 ARG B CA 1
ATOM 977 C C . ARG B 1 25 ? -0.916 -7.727 1.055 1 87.5 25 ARG B C 1
ATOM 979 O O . ARG B 1 25 ? -2.086 -7.602 0.687 1 87.5 25 ARG B O 1
ATOM 986 N N . ARG B 1 26 ? -0.516 -8.852 1.649 1 88 26 ARG B N 1
ATOM 987 C CA . ARG B 1 26 ? -1.455 -9.93 1.953 1 88 26 ARG B CA 1
ATOM 988 C C . ARG B 1 26 ? -2.533 -9.453 2.922 1 88 26 ARG B C 1
ATOM 990 O O . ARG B 1 26 ? -3.715 -9.758 2.74 1 88 26 ARG B O 1
ATOM 997 N N . THR B 1 27 ? -1.986 -8.703 3.836 1 85 27 THR B N 1
ATOM 998 C CA . THR B 1 27 ? -2.91 -8.18 4.836 1 85 27 THR B CA 1
ATOM 999 C C . THR B 1 27 ? -3.883 -7.184 4.211 1 85 27 THR B C 1
ATOM 1001 O O . THR B 1 27 ? -5.082 -7.227 4.488 1 85 27 THR B O 1
ATOM 1004 N N . VAL B 1 28 ? -3.322 -6.312 3.426 1 84.5 28 VAL B N 1
ATOM 1005 C CA . VAL B 1 28 ? -4.172 -5.316 2.785 1 84.5 28 VAL B CA 1
ATOM 1006 C C . VAL B 1 28 ? -5.238 -6.012 1.94 1 84.5 28 VAL B C 1
ATOM 1008 O O . VAL B 1 28 ? -6.43 -5.723 2.07 1 84.5 28 VAL B O 1
ATOM 1011 N N . PHE B 1 29 ? -4.855 -6.996 1.147 1 88.75 29 PHE B N 1
ATOM 1012 C CA . PHE B 1 29 ? -5.797 -7.684 0.273 1 88.75 29 PHE B CA 1
ATOM 1013 C C . PHE B 1 29 ? -6.805 -8.492 1.087 1 88.75 29 PHE B C 1
ATOM 1015 O O . PHE B 1 29 ? -7.969 -8.602 0.706 1 88.75 29 PHE B O 1
ATOM 1022 N N . LYS B 1 30 ? -6.328 -9.102 2.109 1 87.38 30 LYS B N 1
ATOM 1023 C CA . LYS B 1 30 ? -7.23 -9.836 2.988 1 87.38 30 LYS B CA 1
ATOM 1024 C C . LYS B 1 30 ? -8.305 -8.922 3.564 1 87.38 30 LYS B C 1
ATOM 1026 O O . LYS B 1 30 ? -9.492 -9.258 3.553 1 87.38 30 LYS B O 1
ATOM 1031 N N . ILE B 1 31 ? -7.887 -7.844 4.023 1 82.31 31 ILE B N 1
ATOM 1032 C CA . ILE B 1 31 ? -8.82 -6.891 4.617 1 82.31 31 ILE B CA 1
ATOM 1033 C C . ILE B 1 31 ? -9.828 -6.434 3.568 1 82.31 31 ILE B C 1
ATOM 1035 O O . ILE B 1 31 ? -11.031 -6.418 3.822 1 82.31 31 ILE B O 1
ATOM 1039 N N . LEU B 1 32 ? -9.305 -6.059 2.387 1 83.94 32 LEU B N 1
ATOM 1040 C CA . LEU B 1 32 ? -10.195 -5.617 1.317 1 83.94 32 LEU B CA 1
ATOM 1041 C C . LEU B 1 32 ? -11.188 -6.719 0.945 1 83.94 32 LEU B C 1
ATOM 1043 O O . LEU B 1 32 ? -12.375 -6.457 0.781 1 83.94 32 LEU B O 1
ATOM 1047 N N . SER B 1 33 ? -10.68 -7.949 0.88 1 85.75 33 SER B N 1
ATOM 1048 C CA . SER B 1 33 ? -11.523 -9.086 0.533 1 85.75 33 SER B CA 1
ATOM 1049 C C . SER B 1 33 ? -12.586 -9.336 1.599 1 85.75 33 SER B C 1
ATOM 1051 O O . SER B 1 33 ? -13.766 -9.508 1.28 1 85.75 33 SER B O 1
ATOM 1053 N N . GLU B 1 34 ? -12.211 -9.367 2.789 1 84 34 GLU B N 1
ATOM 1054 C CA . GLU B 1 34 ? -13.125 -9.641 3.896 1 84 34 GLU B CA 1
ATOM 1055 C C . GLU B 1 34 ? -14.227 -8.586 3.975 1 84 34 GLU B C 1
ATOM 1057 O O . GLU B 1 34 ? -15.344 -8.883 4.391 1 84 34 GLU B O 1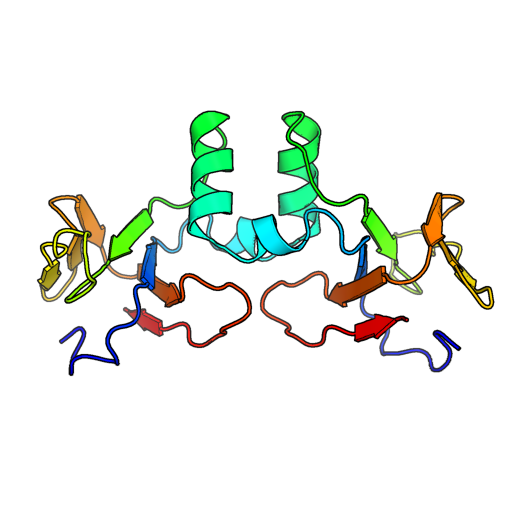
ATOM 1062 N N . GLU B 1 35 ? -13.938 -7.473 3.482 1 80.56 35 GLU B N 1
ATOM 1063 C CA . GLU B 1 35 ? -14.898 -6.375 3.547 1 80.56 35 GLU B CA 1
ATOM 1064 C C . GLU B 1 35 ? -15.688 -6.258 2.246 1 80.56 35 GLU B 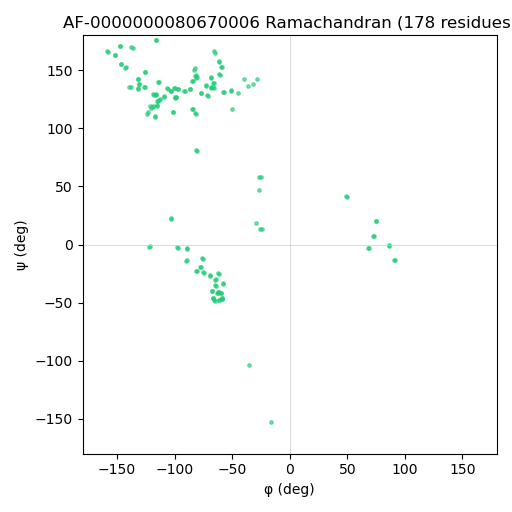C 1
ATOM 1066 O O . GLU B 1 35 ? -16.5 -5.348 2.092 1 80.56 35 GLU B O 1
ATOM 1071 N N . GLY B 1 36 ? -15.344 -7.102 1.287 1 81.62 36 GLY B N 1
ATOM 1072 C CA . GLY B 1 36 ? -16.047 -7.109 0.018 1 81.62 36 GLY B CA 1
ATOM 1073 C C . GLY B 1 36 ? -15.688 -5.938 -0.875 1 81.62 36 GLY B C 1
ATOM 1074 O O . GLY B 1 36 ? -16.484 -5.52 -1.717 1 81.62 36 GLY B O 1
ATOM 1075 N N . ILE B 1 37 ? -14.641 -5.367 -0.633 1 80.06 37 ILE B N 1
ATOM 1076 C CA . ILE B 1 37 ? -14.18 -4.238 -1.437 1 80.06 37 ILE B CA 1
ATOM 1077 C C . ILE B 1 37 ? -13.445 -4.75 -2.674 1 80.06 37 ILE B C 1
ATOM 1079 O O . ILE B 1 37 ? -12.594 -5.633 -2.578 1 80.06 37 ILE B O 1
ATOM 1083 N N . GLU B 1 38 ? -13.742 -4.027 -3.721 1 82.06 38 GLU B N 1
ATOM 1084 C CA . GLU B 1 38 ? -13.109 -4.445 -4.973 1 82.06 38 GLU B CA 1
ATOM 1085 C C . GLU B 1 38 ? -11.602 -4.203 -4.938 1 82.06 38 GLU B C 1
ATOM 1087 O O . GLU B 1 38 ? -11.148 -3.166 -4.453 1 82.06 38 GLU B O 1
ATOM 1092 N N . HIS B 1 39 ? -10.875 -5.121 -5.359 1 87.44 39 HIS B N 1
ATOM 1093 C CA . HIS B 1 39 ? -9.422 -5.094 -5.449 1 87.44 39 HIS B CA 1
ATOM 1094 C C . HIS B 1 39 ? -8.922 -5.996 -6.57 1 87.44 39 HIS B C 1
ATOM 1096 O O . HIS B 1 39 ? -9.688 -6.797 -7.117 1 87.44 39 HIS B O 1
ATOM 1102 N N . PRO B 1 40 ? -7.652 -5.758 -6.961 1 89.62 40 PRO B N 1
ATOM 1103 C CA . PRO B 1 40 ? -7.156 -6.605 -8.047 1 89.62 40 PRO B CA 1
ATOM 1104 C C . PRO B 1 40 ? -7.23 -8.094 -7.715 1 89.62 40 PRO B C 1
ATOM 1106 O O . PRO B 1 40 ? -6.938 -8.492 -6.586 1 89.62 40 PRO B O 1
ATOM 1109 N N . ARG B 1 41 ? -7.805 -8.805 -8.727 1 91.38 41 ARG B N 1
ATOM 1110 C CA . ARG B 1 41 ? -7.582 -10.242 -8.586 1 91.38 41 ARG B CA 1
ATOM 1111 C C . ARG B 1 41 ? -6.105 -10.555 -8.375 1 91.38 41 ARG B C 1
ATOM 1113 O O . ARG B 1 41 ? -5.242 -9.977 -9.039 1 91.38 41 ARG B O 1
ATOM 1120 N N . HIS B 1 42 ? -5.902 -11.398 -7.371 1 94.12 42 HIS B N 1
ATOM 1121 C CA . HIS B 1 42 ? -4.496 -11.594 -7.043 1 94.12 42 HIS B CA 1
ATOM 1122 C C . HIS B 1 42 ? -4.238 -13.023 -6.566 1 94.12 42 HIS B C 1
ATOM 1124 O O . HIS B 1 42 ? -5.172 -13.734 -6.195 1 94.12 42 HIS B O 1
ATOM 1130 N N . GLY B 1 43 ? -2.98 -13.453 -6.73 1 93.31 43 GLY B N 1
ATOM 1131 C CA . GLY B 1 43 ? -2.496 -14.734 -6.246 1 93.31 43 GLY B CA 1
ATOM 1132 C C . GLY B 1 43 ? -1.194 -14.633 -5.477 1 93.31 43 GLY B C 1
ATOM 1133 O O . GLY B 1 43 ? -0.312 -13.852 -5.84 1 93.31 43 GLY B O 1
ATOM 1134 N N . TYR B 1 44 ? -1.143 -15.367 -4.41 1 93.06 44 TYR B N 1
ATOM 1135 C CA . TYR B 1 44 ? 0.064 -15.414 -3.59 1 93.06 44 TYR B CA 1
ATOM 1136 C C . TYR B 1 44 ? 0.979 -16.547 -4.035 1 93.06 44 TYR B C 1
ATOM 1138 O O . TYR B 1 44 ? 0.52 -17.672 -4.27 1 93.06 44 TYR B O 1
ATOM 1146 N N . VAL B 1 45 ? 2.262 -16.219 -4.188 1 93.56 45 VAL B N 1
ATOM 1147 C CA . VAL B 1 45 ? 3.227 -17.219 -4.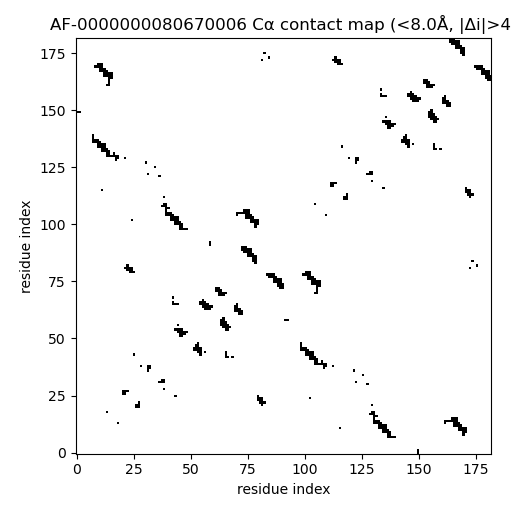617 1 93.56 45 VAL B CA 1
ATOM 1148 C C . VAL B 1 45 ? 4.293 -17.406 -3.541 1 93.56 45 VAL B C 1
ATOM 1150 O O . VAL B 1 45 ? 4.984 -16.469 -3.17 1 93.56 45 VAL B O 1
ATOM 1153 N N . SER B 1 46 ? 4.391 -18.562 -3.025 1 91.19 46 SER B N 1
ATOM 1154 C CA . SER B 1 46 ? 5.402 -18.938 -2.039 1 91.19 46 SER B CA 1
ATOM 1155 C C . SER B 1 46 ? 6.078 -20.25 -2.406 1 91.19 46 SER B C 1
ATOM 1157 O O . SER B 1 46 ? 5.418 -21.188 -2.867 1 91.19 46 SER B O 1
ATOM 1159 N N . ARG B 1 47 ? 7.387 -20.281 -2.295 1 86.31 47 ARG B N 1
ATOM 1160 C CA . ARG B 1 47 ? 8.148 -21.5 -2.602 1 86.31 47 ARG B CA 1
ATOM 1161 C C . ARG B 1 47 ? 9.266 -21.703 -1.585 1 86.31 47 ARG B C 1
ATOM 1163 O O . ARG B 1 47 ? 9.992 -20.766 -1.243 1 86.31 47 ARG B O 1
ATOM 1170 N N . GLY B 1 48 ? 9.398 -22.922 -1.142 1 82.75 48 GLY B N 1
ATOM 1171 C CA . GLY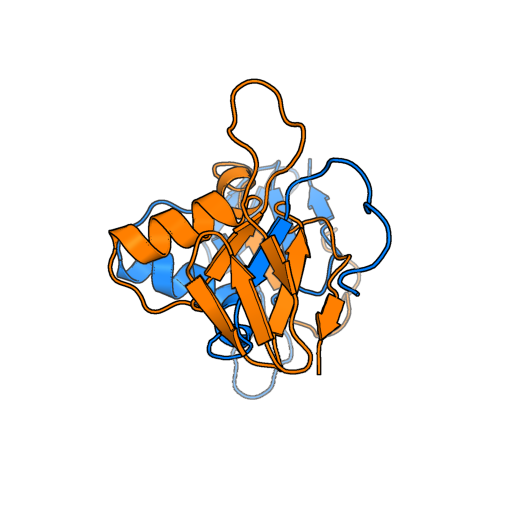 B 1 48 ? 10.508 -23.297 -0.283 1 82.75 48 GLY B CA 1
ATOM 1172 C C . GLY B 1 48 ? 10.383 -22.75 1.127 1 82.75 48 GLY B C 1
ATOM 1173 O O . GLY B 1 48 ? 11.375 -22.656 1.849 1 82.75 48 GLY B O 1
ATOM 1174 N N . ARG B 1 49 ? 9.312 -22.203 1.371 1 82.44 49 ARG B N 1
ATOM 1175 C CA . ARG B 1 49 ? 9.133 -21.688 2.727 1 82.44 49 ARG B CA 1
ATOM 1176 C C . ARG B 1 49 ? 8.727 -22.812 3.684 1 82.44 49 ARG B C 1
ATOM 1178 O O . ARG B 1 49 ? 7.891 -23.656 3.346 1 82.44 49 ARG B O 1
ATOM 1185 N N . PRO B 1 50 ? 9.375 -22.531 4.938 1 81.5 50 PRO B N 1
ATOM 1186 C CA . PRO B 1 50 ? 9 -23.547 5.934 1 81.5 50 PRO B CA 1
ATOM 1187 C C . PRO B 1 50 ? 7.555 -23.406 6.395 1 81.5 50 PRO B C 1
ATOM 1189 O O . PRO B 1 50 ? 7.047 -22.297 6.531 1 81.5 50 PRO B O 1
ATOM 1192 N N . ASN B 1 51 ? 6.805 -24.438 6.363 1 85.56 51 ASN B N 1
ATOM 1193 C CA . ASN B 1 51 ? 5.48 -24.516 6.965 1 85.56 51 ASN B CA 1
ATOM 1194 C C . ASN B 1 51 ? 4.402 -24 6.012 1 85.56 51 ASN B C 1
ATOM 1196 O O . ASN B 1 51 ? 3.283 -23.703 6.438 1 85.56 51 ASN B O 1
ATOM 1200 N N . GLU B 1 52 ? 4.918 -23.578 4.891 1 82.06 52 GLU B N 1
ATOM 1201 C CA . GLU B 1 52 ? 3.93 -23.219 3.877 1 82.06 52 GLU B CA 1
ATOM 1202 C C . GLU B 1 52 ? 4.066 -24.109 2.639 1 82.06 52 GLU B C 1
ATOM 1204 O O . GLU B 1 52 ? 5.18 -24.344 2.156 1 82.06 52 GLU B O 1
ATOM 1209 N N . PRO B 1 53 ? 2.967 -24.625 2.291 1 88.69 53 PRO B N 1
ATOM 1210 C CA . PRO B 1 53 ? 3.062 -25.406 1.061 1 88.69 53 PRO B CA 1
ATOM 1211 C C . PRO B 1 53 ? 3.521 -24.578 -0.137 1 88.69 53 PRO B C 1
ATOM 1213 O O . PRO B 1 53 ? 3.201 -23.391 -0.229 1 88.69 53 PRO B O 1
ATOM 1216 N N . ASP B 1 54 ? 4.258 -25.203 -1.013 1 91.31 54 ASP B N 1
ATOM 1217 C CA . ASP B 1 54 ? 4.691 -24.531 -2.24 1 91.31 54 ASP B CA 1
ATOM 1218 C C . ASP B 1 54 ? 3.5 -24.219 -3.141 1 91.31 54 ASP B C 1
ATOM 1220 O O . ASP B 1 54 ? 2.561 -25 -3.242 1 91.31 54 ASP B O 1
ATOM 1224 N N . THR B 1 55 ? 3.586 -23.062 -3.678 1 93.94 55 THR B N 1
ATOM 1225 C CA . THR B 1 55 ? 2.58 -22.672 -4.656 1 93.94 55 THR B CA 1
ATOM 1226 C C . THR B 1 55 ? 2.785 -23.422 -5.973 1 93.94 55 THR B C 1
ATOM 1228 O O . THR B 1 55 ? 3.92 -23.578 -6.426 1 93.94 55 THR B O 1
ATOM 1231 N N . GLU B 1 56 ? 1.729 -23.906 -6.551 1 93.56 56 GLU B N 1
ATOM 1232 C CA . GLU B 1 56 ? 1.799 -24.453 -7.898 1 93.56 56 GLU B CA 1
ATOM 1233 C C . GLU B 1 56 ? 1.751 -23.359 -8.953 1 93.56 56 GLU B C 1
ATOM 1235 O O . GLU B 1 56 ? 0.747 -22.656 -9.078 1 93.56 56 GLU B O 1
ATOM 1240 N N . LEU B 1 57 ? 2.854 -23.25 -9.586 1 92.75 57 LEU B N 1
ATOM 1241 C CA . LEU B 1 57 ? 2.971 -22.234 -10.617 1 92.75 57 LEU B CA 1
ATOM 1242 C C . LEU B 1 57 ? 3.15 -22.859 -11.992 1 92.75 57 LEU B C 1
ATOM 1244 O O . LEU B 1 57 ? 4.047 -23.688 -12.195 1 92.75 57 LEU B O 1
ATOM 1248 N N . VAL B 1 58 ? 2.25 -22.531 -12.961 1 93.94 58 VAL B N 1
ATOM 1249 C CA . VAL B 1 58 ? 2.383 -22.969 -14.344 1 93.94 58 VAL B CA 1
ATOM 1250 C C . VAL B 1 58 ? 2.457 -21.75 -15.266 1 93.94 58 VAL B C 1
ATOM 1252 O O . V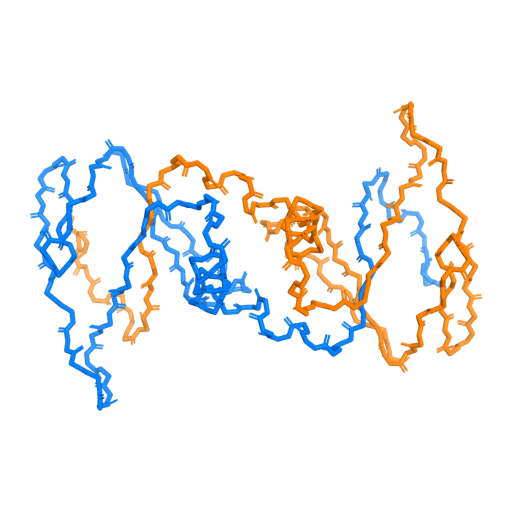AL B 1 58 ? 1.53 -20.938 -15.305 1 93.94 58 VAL B O 1
ATOM 1255 N N . GLU B 1 59 ? 3.523 -21.578 -15.953 1 91.88 59 GLU B N 1
ATOM 1256 C CA . GLU B 1 59 ? 3.732 -20.438 -16.828 1 91.88 59 GLU B CA 1
ATOM 1257 C C . GLU B 1 59 ? 3.426 -20.797 -18.281 1 91.88 59 GLU B C 1
ATOM 1259 O O . GLU B 1 59 ? 3.887 -21.812 -18.797 1 91.88 59 GLU B O 1
ATOM 1264 N N . HIS B 1 60 ? 2.588 -20.016 -18.875 1 93.94 60 HIS B N 1
ATOM 1265 C CA . HIS B 1 60 ? 2.291 -20.125 -20.297 1 93.94 60 HIS B CA 1
ATOM 1266 C C . HIS B 1 60 ? 2.732 -18.859 -21.047 1 93.94 60 HIS B C 1
ATOM 1268 O O . HIS B 1 60 ? 3.256 -17.922 -20.438 1 93.94 60 HIS B O 1
ATOM 1274 N N . ALA B 1 61 ? 2.582 -18.891 -22.375 1 93.19 61 ALA B N 1
ATOM 1275 C CA . ALA B 1 61 ? 3.035 -17.781 -23.203 1 93.19 61 ALA B CA 1
ATOM 1276 C C . ALA B 1 61 ? 2.242 -16.516 -22.906 1 93.19 61 ALA B C 1
ATOM 1278 O O . ALA B 1 61 ? 2.807 -15.414 -22.844 1 93.19 61 ALA B O 1
ATOM 1279 N N . ASP B 1 62 ? 0.924 -16.656 -22.594 1 95.38 62 ASP B N 1
ATOM 1280 C CA . ASP B 1 62 ? 0.07 -15.477 -22.5 1 95.38 62 ASP B CA 1
ATOM 1281 C C . ASP B 1 62 ? -0.567 -15.367 -21.109 1 95.38 62 ASP B C 1
ATOM 1283 O O . ASP B 1 62 ? -1.326 -14.438 -20.844 1 95.38 62 ASP B O 1
ATOM 1287 N N . HIS B 1 63 ? -0.239 -16.359 -20.328 1 95.88 63 HIS B N 1
ATOM 1288 C CA . HIS B 1 63 ? -0.826 -16.312 -18.984 1 95.88 63 HIS B CA 1
ATOM 1289 C C . HIS B 1 63 ? -0.016 -17.156 -18 1 95.88 63 HIS B C 1
ATOM 1291 O O . HIS B 1 63 ? 0.901 -17.875 -18.406 1 95.88 63 HIS B O 1
ATOM 1297 N N . ILE B 1 64 ? -0.311 -16.938 -16.688 1 94.69 64 ILE B N 1
ATOM 1298 C CA . ILE B 1 64 ? 0.253 -17.766 -15.633 1 94.69 64 ILE B CA 1
ATOM 1299 C C . ILE B 1 64 ? -0.871 -18.344 -14.773 1 94.69 64 ILE B C 1
ATOM 1301 O O . ILE B 1 64 ? -1.949 -17.75 -14.672 1 94.69 64 ILE B O 1
ATOM 1305 N N . GLU B 1 65 ? -0.619 -19.469 -14.281 1 95.31 65 GLU B N 1
ATOM 1306 C CA . GLU B 1 65 ? -1.542 -20.094 -13.344 1 95.31 65 GLU B CA 1
ATOM 1307 C C . GLU B 1 65 ? -0.921 -20.203 -11.953 1 95.31 65 GLU B C 1
ATOM 1309 O O . GLU B 1 65 ? 0.173 -20.75 -11.797 1 95.31 65 GLU B O 1
ATOM 1314 N N . VAL B 1 66 ? -1.633 -19.641 -10.992 1 94.75 66 VAL B N 1
ATOM 1315 C CA . VAL B 1 66 ? -1.199 -19.688 -9.594 1 94.75 66 VAL B CA 1
ATOM 1316 C C . VAL B 1 66 ? -2.215 -20.469 -8.766 1 94.75 66 VAL B C 1
ATOM 1318 O O . VAL B 1 66 ? -3.303 -19.969 -8.469 1 94.75 66 VAL B O 1
ATOM 1321 N N . ASN B 1 67 ? -1.733 -21.625 -8.367 1 94.44 67 ASN B N 1
ATOM 1322 C CA . ASN B 1 67 ? -2.635 -22.531 -7.656 1 94.44 67 ASN B CA 1
ATOM 1323 C C . ASN B 1 67 ? -3.963 -22.688 -8.391 1 94.44 67 ASN B C 1
ATOM 1325 O O . ASN B 1 67 ? -5.027 -22.594 -7.781 1 94.44 67 ASN B O 1
ATOM 1329 N N . GLY B 1 68 ? -3.883 -22.797 -9.594 1 94.31 68 GLY B N 1
ATOM 1330 C CA . GLY B 1 68 ? -5.047 -23.094 -10.414 1 94.31 68 GLY B CA 1
ATOM 1331 C C . GLY B 1 68 ? -5.754 -21.844 -10.906 1 94.31 68 GLY B C 1
ATOM 1332 O O . GLY B 1 68 ? -6.633 -21.922 -11.773 1 94.31 68 GLY B O 1
ATOM 1333 N N . GLU B 1 69 ? -5.406 -20.719 -10.328 1 94.81 69 GLU B N 1
ATOM 1334 C CA . GLU B 1 69 ? -6.004 -19.469 -10.781 1 94.81 69 GLU B CA 1
ATOM 1335 C C . GLU B 1 69 ? -5.223 -18.875 -11.945 1 94.81 69 GLU B C 1
ATOM 1337 O O . GLU B 1 69 ? -4 -18.75 -11.883 1 94.81 69 GLU B O 1
ATOM 1342 N N . VAL B 1 70 ? -5.973 -18.438 -12.984 1 96.12 70 VAL B N 1
ATOM 1343 C CA . VAL B 1 70 ? -5.332 -17.984 -14.211 1 96.12 70 VAL B CA 1
ATOM 1344 C C . VAL B 1 70 ? -5.211 -16.453 -14.195 1 96.12 70 VAL B C 1
ATOM 1346 O O . VAL B 1 70 ? -6.176 -15.758 -13.898 1 96.12 70 VAL B O 1
ATOM 1349 N N . PHE B 1 71 ? -4.086 -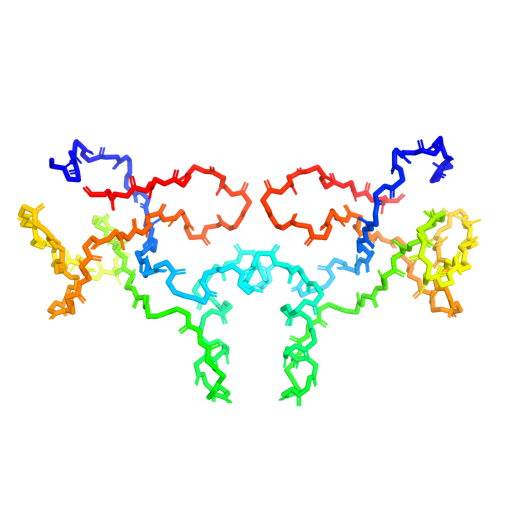15.977 -14.531 1 95.25 71 PHE B N 1
ATOM 1350 C CA . PHE B 1 71 ? -3.812 -14.555 -14.719 1 95.25 71 PHE B CA 1
ATOM 1351 C C . PHE B 1 71 ? -3.275 -14.289 -16.125 1 95.25 71 PHE B C 1
ATOM 1353 O O . PHE B 1 71 ? -2.146 -14.672 -16.438 1 95.25 71 PHE B O 1
ATOM 1360 N N . ASN B 1 72 ? -4.051 -13.594 -16.875 1 95.5 72 ASN B N 1
ATOM 1361 C CA . ASN B 1 72 ? -3.631 -13.266 -18.234 1 95.5 72 ASN B CA 1
ATOM 1362 C C . ASN B 1 72 ? -2.723 -12.039 -18.266 1 95.5 72 ASN B C 1
ATOM 1364 O O . ASN B 1 72 ? -2.844 -11.156 -17.422 1 95.5 72 ASN B O 1
ATOM 1368 N N . LYS B 1 73 ? -1.814 -12.07 -19.328 1 93.31 73 LYS B N 1
ATOM 1369 C CA . LYS B 1 73 ? -1.052 -10.852 -19.562 1 93.31 73 LYS B CA 1
ATOM 1370 C C . LYS B 1 73 ? -1.955 -9.734 -20.078 1 93.31 73 LYS B C 1
ATOM 1372 O O . LYS B 1 73 ? -2.895 -9.977 -20.828 1 93.31 73 LYS B O 1
ATOM 1377 N N . PRO B 1 74 ? -1.667 -8.617 -19.672 1 92.5 74 PRO B N 1
ATOM 1378 C CA . PRO B 1 74 ? -0.554 -8.273 -18.781 1 92.5 74 PRO B CA 1
ATOM 1379 C C . PRO B 1 74 ? -0.881 -8.516 -17.312 1 92.5 74 PRO B C 1
ATOM 1381 O O . PRO B 1 74 ? -2.041 -8.406 -16.906 1 92.5 74 PRO B O 1
ATOM 1384 N N . PHE B 1 75 ? 0.031 -8.906 -16.469 1 93.44 75 PHE B N 1
ATOM 1385 C CA . PHE B 1 75 ? -0.096 -8.984 -15.023 1 93.44 75 PHE B CA 1
ATOM 1386 C C . PHE B 1 75 ? 1.16 -8.461 -14.336 1 93.44 75 PHE B C 1
ATOM 1388 O O . PHE B 1 75 ? 2.164 -8.188 -15 1 93.44 75 PHE B O 1
ATOM 1395 N N . VAL B 1 76 ? 1.104 -8.289 -13.008 1 92 76 VAL B N 1
ATOM 1396 C CA . VAL B 1 76 ? 2.213 -7.699 -12.266 1 92 76 VAL B CA 1
ATOM 1397 C C . VAL B 1 76 ? 2.621 -8.625 -11.125 1 92 76 VAL B C 1
ATOM 1399 O O . VAL B 1 76 ? 1.768 -9.242 -10.484 1 92 76 VAL B O 1
ATOM 1402 N N . GLU B 1 77 ? 3.877 -8.75 -11.031 1 90.75 77 GLU B N 1
ATOM 1403 C CA . GLU B 1 77 ? 4.492 -9.398 -9.875 1 90.75 77 GLU B CA 1
ATOM 1404 C C . GLU B 1 77 ? 5.023 -8.367 -8.883 1 90.75 77 GLU B C 1
ATOM 1406 O O . GLU B 1 77 ? 5.816 -7.5 -9.242 1 90.75 77 GLU B O 1
ATOM 1411 N N . LYS B 1 78 ? 4.598 -8.516 -7.637 1 90.06 78 LYS B N 1
ATOM 1412 C CA . LYS B 1 78 ? 5.004 -7.574 -6.594 1 90.06 78 LYS B CA 1
ATOM 1413 C C . LYS B 1 78 ? 5.488 -8.312 -5.348 1 90.06 78 LYS B C 1
ATOM 1415 O O . LYS B 1 78 ? 4.914 -9.336 -4.961 1 90.06 78 LYS B O 1
ATOM 1420 N N . PRO B 1 79 ? 6.531 -7.738 -4.711 1 90.31 79 PRO B N 1
ATOM 1421 C CA . PRO B 1 79 ? 6.875 -8.305 -3.406 1 90.31 79 PRO B CA 1
ATOM 1422 C C . PRO B 1 79 ? 5.738 -8.172 -2.393 1 90.31 79 PRO B C 1
ATOM 1424 O O . PRO B 1 79 ? 4.844 -7.344 -2.566 1 90.31 79 PRO B O 1
ATOM 1427 N N . ILE B 1 80 ? 5.742 -9.023 -1.388 1 90.31 80 ILE B N 1
ATOM 1428 C CA . ILE B 1 80 ? 4.727 -8.977 -0.345 1 90.31 80 ILE B CA 1
ATOM 1429 C C . ILE B 1 80 ? 4.797 -7.645 0.394 1 90.31 80 ILE B C 1
ATOM 1431 O O . ILE B 1 80 ? 3.766 -7.023 0.665 1 90.31 80 ILE B O 1
ATOM 1435 N N . SER B 1 81 ? 6.055 -7.266 0.636 1 85.62 81 SER B N 1
ATOM 1436 C CA . SER B 1 81 ? 6.246 -5.984 1.31 1 85.62 81 SER B CA 1
ATOM 1437 C C . SER B 1 81 ? 6.043 -4.82 0.348 1 85.62 81 SER B C 1
ATOM 1439 O O . SER B 1 81 ? 6.688 -4.754 -0.699 1 85.62 81 SER B O 1
ATOM 1441 N N . SER B 1 82 ? 5.262 -3.914 0.757 1 83.44 82 SER B N 1
ATOM 1442 C CA . SER B 1 82 ? 5.004 -2.744 -0.075 1 83.44 82 SER B CA 1
ATOM 1443 C C . SER B 1 82 ? 6.184 -1.778 -0.052 1 83.44 82 SER B C 1
ATOM 1445 O O . SER B 1 82 ? 6.266 -0.873 -0.884 1 83.44 82 SER B O 1
ATOM 1447 N N . GLU B 1 83 ? 7.055 -1.991 0.828 1 77.31 83 GLU B N 1
ATOM 1448 C CA . GLU B 1 83 ? 8.25 -1.153 0.903 1 77.31 83 GLU B CA 1
ATOM 1449 C C . GLU B 1 83 ? 9.297 -1.588 -0.121 1 77.31 83 GLU B C 1
ATOM 1451 O O . GLU B 1 83 ? 10.258 -0.866 -0.373 1 77.31 83 GLU B O 1
ATOM 1456 N N . ASP B 1 84 ? 9.156 -2.818 -0.504 1 81.31 84 ASP B N 1
ATOM 1457 C CA . ASP B 1 84 ? 10.008 -3.336 -1.571 1 81.31 84 ASP B CA 1
ATOM 1458 C C . ASP B 1 84 ? 9.43 -3.01 -2.945 1 81.31 84 ASP B C 1
ATOM 1460 O O . ASP B 1 84 ? 8.352 -3.5 -3.303 1 81.31 84 ASP B O 1
ATOM 1464 N N . HIS B 1 85 ? 10.102 -2.225 -3.775 1 77.38 85 HIS B N 1
ATOM 1465 C CA . HIS B 1 85 ? 9.539 -1.678 -5.004 1 77.38 85 HIS B CA 1
ATOM 1466 C C . HIS B 1 85 ? 10.039 -2.439 -6.227 1 77.38 85 HIS B C 1
ATOM 1468 O O . HIS B 1 85 ? 10.102 -1.883 -7.324 1 77.38 85 HIS B O 1
ATOM 1474 N N . ASN B 1 86 ? 10.453 -3.598 -5.98 1 82.44 86 ASN B N 1
ATOM 1475 C CA . ASN B 1 86 ? 10.844 -4.441 -7.102 1 82.44 86 ASN B CA 1
ATOM 1476 C C . ASN B 1 86 ? 9.633 -5.082 -7.773 1 82.44 86 ASN B C 1
ATOM 1478 O O . ASN B 1 86 ? 9.375 -6.273 -7.59 1 82.44 86 ASN B O 1
ATOM 1482 N N . VAL B 1 87 ? 8.938 -4.348 -8.641 1 85 87 VAL B N 1
ATOM 1483 C CA . VAL B 1 87 ? 7.719 -4.762 -9.32 1 85 87 VAL B CA 1
ATOM 1484 C C . VAL B 1 87 ? 8.039 -5.141 -10.766 1 85 87 VAL B C 1
ATOM 1486 O O . VAL B 1 87 ? 8.766 -4.422 -11.453 1 85 87 VAL B O 1
ATOM 1489 N N . TYR B 1 88 ? 7.551 -6.25 -11.195 1 87.62 88 TYR B N 1
ATOM 1490 C CA . TYR B 1 88 ? 7.754 -6.711 -12.562 1 87.62 88 TYR B CA 1
ATOM 1491 C C . TYR B 1 88 ? 6.43 -6.789 -13.312 1 87.62 88 TYR B C 1
ATOM 1493 O O . TYR B 1 88 ? 5.457 -7.352 -12.805 1 87.62 88 TYR B O 1
ATOM 1501 N N . ILE B 1 89 ? 6.383 -6.203 -14.484 1 88.44 89 ILE B N 1
ATOM 1502 C CA . ILE B 1 89 ? 5.188 -6.254 -15.32 1 88.44 89 ILE B CA 1
ATOM 1503 C C . ILE B 1 89 ? 5.422 -7.203 -16.484 1 88.44 89 ILE B C 1
ATOM 1505 O O . ILE B 1 89 ? 6.457 -7.133 -17.156 1 88.44 89 ILE B O 1
ATOM 1509 N N . TYR B 1 90 ? 4.457 -8.016 -16.703 1 90 90 TYR B N 1
ATOM 1510 C CA . TYR B 1 90 ? 4.551 -8.992 -17.781 1 90 90 TYR B CA 1
ATOM 1511 C C . TYR B 1 90 ? 3.508 -8.711 -18.859 1 90 90 TYR B C 1
ATOM 1513 O O . TYR B 1 90 ? 2.307 -8.727 -18.578 1 90 90 TYR B O 1
ATOM 1521 N N . TYR B 1 91 ? 4.008 -8.477 -20.016 1 91.06 91 TYR B N 1
ATOM 1522 C CA . TYR B 1 91 ? 3.145 -8.195 -21.156 1 91.06 91 TYR B CA 1
ATOM 1523 C C . TYR B 1 91 ? 3.088 -9.391 -22.109 1 91.06 91 TYR B C 1
ATOM 1525 O O . TYR B 1 91 ? 4.051 -10.148 -22.203 1 91.06 91 TYR B O 1
#

Secondary structure (DSSP, 8-state):
---S---S--EEEEESTTTGGGGBHHHHHHHHHHTT-----EEEE--S-TTSPPP-EEE-SSEEEETTEEEESSEEEEESBTT----EEE-/---S---S--EEEEESTTTGGGGBHHHHHHHHHHTT-----EEEE--S-TTSPPP-EEE-SSEEEETTEEEESSEEEEESBTT----EEE-

pLDDT: mean 84.36, std 13.15, range [36.16, 96.12]

InterPro domains:
  IPR037446 Histidine acid phosphatase, VIP1 family [PTHR12750] (1-91)

Organism: Caenorhabditis japonica (NCBI:txid281687)

Foldseek 3Di:
DVDDCPDPDDDDDDDPPCVQQVQFVVSVVVVCVVVPHDDDDDADADDPDPPDDGWDWDDDPAWIATNNRIGGPFDKDDDRGNVDPPMDTDD/DVDDCDDPDDDDDDDPPCVQQVQFVVSVVVVCVVVPHDDDDDADADDPDPPDDGWDWDDDPAWIATNNRIGGPFDKDDDRGNVDPPMDTDD

Sequence (182 aa):
AIEYAKLRQPYIINNLERQYDLLDRRTVFKILSEEGIEHPRHGYVSRGRPNEPDTELVEHADHIEVNGEVFNKPFVEKPISSEDHNVYIYYAIEYAKLRQPYIINNLERQYDLLDRRTVFKILSEEGIEHPRHGYVSRGRPNEPDTELVEHADHIEVNGEVFNKPFVEKPISSEDHNVYIYY